Protein AF-A0A377BC29-F1 (afdb_monomer)

Mean predicted aligned error: 15.18 Å

Solvent-accessible surface area (backbone atoms only — not comparable to full-atom values): 6622 Å² total; per-residue (Å²): 130,84,76,77,78,52,72,67,56,55,51,49,53,50,54,53,48,53,54,48,53,53,52,53,51,50,52,51,52,52,51,52,51,52,51,50,52,49,52,52,51,53,52,49,52,54,48,51,51,52,51,52,53,51,50,52,50,52,54,50,53,53,52,51,51,53,49,53,51,52,50,50,52,48,52,50,51,54,48,50,51,51,50,51,52,52,49,53,56,50,50,53,53,50,50,51,52,51,53,53,51,51,53,53,51,51,53,53,51,50,52,53,51,53,52,52,52,57,62,72,77,104

Radius of gyration: 51.52 Å; Cα contacts (8 Å, |Δi|>4): 1; chains: 1; bounding box: 87×20×154 Å

Sequence (122 aa):
MDKQPDKLDVLMDWFLGDAKEILEAMKLMKAEQADMLQQLGELKSALELTADDSRAEIIGSLRDIQTAMKEENKARSDFLTRWQSLQHNNASTIVNRVVIMTAVCSIVGAAIGAALTLLILK

Structure (mmCIF, N/CA/C/O backbone):
data_AF-A0A377BC29-F1
#
_entry.id   AF-A0A377BC29-F1
#
loop_
_atom_site.group_PDB
_atom_site.id
_atom_site.type_symbol
_atom_site.label_atom_id
_atom_site.label_alt_id
_atom_site.label_comp_id
_atom_site.label_asym_id
_atom_site.label_entity_id
_atom_site.label_seq_id
_atom_site.pdbx_PDB_ins_code
_atom_site.Cartn_x
_atom_site.Cartn_y
_atom_site.Cartn_z
_atom_site.occupancy
_atom_site.B_iso_or_equiv
_atom_site.auth_seq_id
_atom_site.auth_comp_id
_atom_site.auth_asym_id
_atom_site.auth_atom_id
_atom_site.pdbx_PDB_model_num
ATOM 1 N N . MET A 1 1 ? 50.544 -2.203 -65.434 1.00 39.72 1 MET A N 1
ATOM 2 C CA . MET A 1 1 ? 50.991 -2.328 -64.035 1.00 39.72 1 MET A CA 1
ATOM 3 C C . MET A 1 1 ? 50.113 -1.403 -63.234 1.00 39.72 1 MET A C 1
ATOM 5 O O . MET A 1 1 ? 50.234 -0.196 -63.414 1.00 39.72 1 MET A O 1
ATOM 9 N N . ASP A 1 2 ? 49.170 -1.957 -62.476 1.00 54.47 2 ASP A N 1
ATOM 10 C CA . ASP A 1 2 ? 48.324 -1.152 -61.601 1.00 54.47 2 ASP A CA 1
ATOM 11 C C . ASP A 1 2 ? 49.208 -0.420 -60.597 1.00 54.47 2 ASP A C 1
ATOM 13 O O . ASP A 1 2 ? 50.110 -0.998 -59.984 1.00 54.47 2 ASP A O 1
ATOM 17 N N . LYS A 1 3 ? 49.020 0.895 -60.537 1.00 65.06 3 LYS A N 1
ATOM 18 C CA . LYS A 1 3 ? 49.807 1.797 -59.707 1.00 65.06 3 LYS A CA 1
ATOM 19 C C . LYS A 1 3 ? 49.523 1.415 -58.256 1.00 65.06 3 LYS A C 1
ATOM 21 O O . LYS A 1 3 ? 48.374 1.468 -57.829 1.00 65.06 3 LYS A O 1
ATOM 26 N N . GLN A 1 4 ? 50.552 0.969 -57.539 1.00 65.31 4 GLN A N 1
ATOM 27 C CA . GLN A 1 4 ? 50.429 0.581 -56.136 1.00 65.31 4 GLN A CA 1
ATOM 28 C C . GLN A 1 4 ? 49.809 1.757 -55.358 1.00 65.31 4 GLN A C 1
ATOM 30 O O . GLN A 1 4 ? 50.283 2.884 -55.540 1.00 65.31 4 GLN 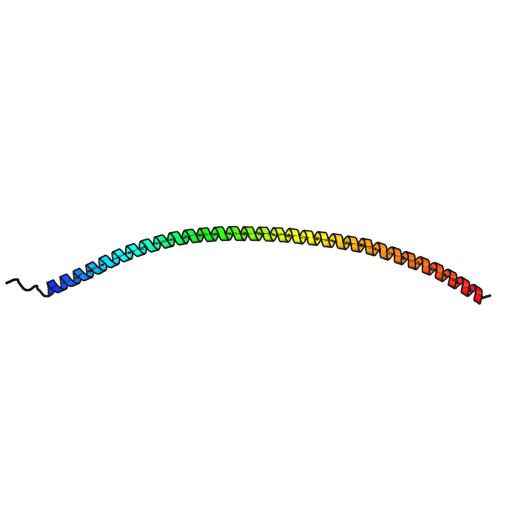A O 1
ATOM 35 N N . PRO A 1 5 ? 48.733 1.531 -54.581 1.00 70.81 5 PRO A N 1
ATOM 36 C CA . PRO A 1 5 ? 48.005 2.615 -53.934 1.00 70.81 5 PRO A CA 1
ATOM 37 C C . PRO A 1 5 ? 48.931 3.372 -52.981 1.00 70.81 5 PRO A C 1
ATOM 39 O O . PRO A 1 5 ? 49.770 2.766 -52.305 1.00 70.81 5 PRO A O 1
ATOM 42 N N . ASP A 1 6 ? 48.808 4.701 -52.971 1.00 83.69 6 ASP A N 1
ATOM 43 C CA . ASP A 1 6 ? 49.627 5.544 -52.111 1.00 83.69 6 ASP A CA 1
ATOM 44 C C . ASP A 1 6 ? 49.298 5.254 -50.639 1.00 83.69 6 ASP A C 1
ATOM 46 O O . ASP A 1 6 ? 48.157 4.959 -50.277 1.00 83.69 6 ASP A O 1
ATOM 50 N N . LYS A 1 7 ? 50.300 5.324 -49.759 1.00 81.00 7 LYS A N 1
ATOM 51 C CA . LYS A 1 7 ? 50.121 5.006 -48.330 1.00 81.00 7 LYS A CA 1
ATOM 52 C C . LYS A 1 7 ? 49.087 5.916 -47.669 1.00 81.00 7 LYS A C 1
ATOM 54 O O . LYS A 1 7 ? 48.414 5.491 -46.733 1.00 81.00 7 LYS A O 1
ATOM 59 N N . LEU A 1 8 ? 48.976 7.154 -48.151 1.00 83.00 8 LEU A N 1
ATOM 60 C CA . LEU A 1 8 ? 47.989 8.113 -47.674 1.00 83.00 8 LEU A CA 1
ATOM 61 C C . LEU A 1 8 ? 46.560 7.698 -48.054 1.00 83.00 8 LEU A C 1
ATOM 63 O O . LEU A 1 8 ? 45.670 7.812 -47.217 1.00 83.00 8 LEU A O 1
ATOM 67 N N . ASP A 1 9 ? 46.359 7.151 -49.257 1.00 83.44 9 ASP A N 1
ATOM 68 C CA . ASP A 1 9 ? 45.048 6.681 -49.720 1.00 83.44 9 ASP A CA 1
ATOM 69 C C . ASP A 1 9 ? 44.564 5.482 -48.895 1.00 83.44 9 ASP A C 1
ATOM 71 O O . ASP A 1 9 ? 43.410 5.445 -48.478 1.00 83.44 9 ASP A O 1
ATOM 75 N N . VAL A 1 10 ? 45.460 4.539 -48.580 1.00 86.50 10 VAL A N 1
ATOM 76 C CA . VAL A 1 10 ? 45.136 3.367 -47.743 1.00 86.50 10 VAL A CA 1
ATOM 77 C C . VAL A 1 10 ? 44.773 3.776 -46.312 1.00 86.50 10 VAL A C 1
ATOM 79 O O . VAL A 1 10 ? 43.826 3.245 -45.737 1.00 86.50 10 VAL A O 1
ATOM 82 N N . LEU A 1 11 ? 45.506 4.729 -45.727 1.00 86.62 11 LEU A N 1
ATOM 83 C CA . LEU A 1 11 ? 45.188 5.246 -44.394 1.00 86.62 11 LEU A CA 1
ATOM 84 C C . LEU A 1 11 ? 43.853 5.993 -44.393 1.00 86.62 11 LEU A C 1
ATOM 86 O O . LEU A 1 11 ? 43.058 5.811 -43.478 1.00 86.62 11 LEU A O 1
ATOM 90 N N . MET A 1 12 ? 43.600 6.813 -45.413 1.00 88.69 12 MET A N 1
ATOM 91 C CA . MET A 1 12 ? 42.357 7.569 -45.536 1.00 88.69 12 MET A CA 1
ATOM 92 C C . MET A 1 12 ? 41.141 6.647 -45.680 1.00 88.69 12 MET A C 1
ATOM 94 O O . MET A 1 12 ? 40.129 6.892 -45.029 1.00 88.69 12 MET A O 1
ATOM 98 N N . ASP A 1 13 ? 41.249 5.570 -46.460 1.00 89.50 13 ASP A N 1
ATOM 99 C CA . ASP A 1 13 ? 40.178 4.579 -46.607 1.00 89.50 13 ASP A CA 1
ATOM 100 C C . ASP A 1 13 ? 39.889 3.850 -45.284 1.00 89.50 13 ASP A C 1
ATOM 102 O O . ASP A 1 13 ? 38.733 3.708 -44.887 1.00 89.50 13 ASP A O 1
ATOM 106 N N . TRP A 1 14 ? 40.936 3.494 -44.528 1.00 91.12 14 TRP A N 1
ATOM 107 C CA . TRP A 1 14 ? 40.783 2.892 -43.200 1.00 91.12 14 TRP A CA 1
ATOM 108 C C . TRP A 1 14 ? 40.125 3.848 -42.191 1.00 91.12 14 TRP A C 1
ATOM 110 O O . TRP A 1 14 ? 39.156 3.477 -41.532 1.00 91.12 14 TRP A O 1
ATOM 120 N N . PHE A 1 15 ? 40.569 5.109 -42.130 1.00 91.81 15 PHE A N 1
ATOM 121 C CA . PHE A 1 15 ? 39.959 6.128 -41.265 1.00 91.81 15 PHE A CA 1
ATOM 122 C C . PHE A 1 15 ? 38.489 6.392 -41.606 1.00 91.81 15 PHE A C 1
ATOM 124 O O . PHE A 1 15 ? 37.672 6.593 -40.706 1.00 91.81 15 PHE A O 1
ATOM 131 N N . LEU A 1 16 ? 38.139 6.425 -42.894 1.00 92.50 16 LEU A N 1
ATOM 132 C CA . LEU A 1 16 ? 36.758 6.619 -43.334 1.00 92.50 16 LEU A CA 1
ATOM 133 C C . LEU A 1 16 ? 35.892 5.386 -43.048 1.00 92.50 16 LEU A C 1
ATOM 135 O O . LEU A 1 16 ? 34.720 5.549 -42.700 1.00 92.50 16 LEU A O 1
ATOM 139 N N . GLY A 1 17 ? 36.467 4.185 -43.148 1.00 93.44 17 GLY A N 1
ATOM 140 C CA . GLY A 1 17 ? 35.849 2.934 -42.713 1.00 93.44 17 GLY A CA 1
ATOM 141 C C . GLY A 1 17 ? 35.477 2.977 -41.232 1.00 93.44 17 GLY A C 1
ATOM 142 O O . GLY A 1 17 ? 34.294 2.903 -40.901 1.00 93.44 17 GLY A O 1
ATOM 143 N N . ASP A 1 18 ? 36.456 3.229 -40.362 1.00 93.25 18 ASP A N 1
ATOM 144 C CA . ASP A 1 18 ? 36.249 3.339 -38.913 1.00 93.25 18 ASP A CA 1
ATOM 145 C C . ASP A 1 18 ? 35.241 4.448 -38.566 1.00 93.25 18 ASP A C 1
ATOM 147 O O . ASP A 1 18 ? 34.327 4.255 -37.762 1.00 93.25 18 ASP A O 1
ATOM 151 N N . ALA A 1 19 ? 35.345 5.618 -39.208 1.00 91.88 19 ALA A N 1
ATOM 152 C CA . ALA A 1 19 ? 34.406 6.716 -38.990 1.00 91.88 19 ALA A CA 1
ATOM 153 C C . ALA A 1 19 ? 32.964 6.331 -39.359 1.00 91.88 19 ALA A C 1
ATOM 155 O O . ALA A 1 19 ? 32.017 6.753 -38.688 1.00 91.88 19 ALA A O 1
ATOM 156 N N . LYS A 1 20 ? 32.784 5.522 -40.408 1.00 93.19 20 LYS A N 1
ATOM 157 C CA . LYS A 1 20 ? 31.473 5.030 -40.827 1.00 93.19 20 LYS A CA 1
ATOM 158 C C . LYS A 1 20 ? 30.921 3.994 -39.848 1.00 93.19 20 LYS A C 1
ATOM 160 O O . LYS A 1 20 ? 29.754 4.103 -39.478 1.00 93.19 20 LYS A O 1
ATOM 165 N N . GLU A 1 21 ? 31.743 3.057 -39.385 1.00 94.06 21 GLU A N 1
ATOM 166 C CA . GLU A 1 21 ? 31.339 2.062 -38.383 1.00 94.06 21 GLU A CA 1
ATOM 167 C C . GLU A 1 21 ? 30.921 2.725 -37.065 1.00 94.06 21 GLU A C 1
ATOM 169 O O . GLU A 1 21 ? 29.858 2.426 -36.518 1.00 94.06 21 GLU A O 1
ATOM 174 N N . ILE A 1 22 ? 31.694 3.709 -36.594 1.00 93.25 22 ILE A N 1
ATOM 175 C CA . ILE A 1 22 ? 31.364 4.486 -35.393 1.00 93.25 22 ILE A CA 1
ATOM 176 C C . ILE A 1 22 ? 30.053 5.263 -35.596 1.00 93.25 22 ILE A C 1
ATOM 178 O O . ILE A 1 22 ? 29.214 5.314 -34.693 1.00 93.25 22 ILE A O 1
ATOM 182 N N . LEU A 1 23 ? 29.827 5.843 -36.779 1.00 93.88 23 LEU A N 1
ATOM 183 C CA . LEU A 1 23 ? 28.578 6.545 -37.085 1.00 93.88 23 LEU A CA 1
ATOM 184 C C . LEU A 1 23 ? 27.368 5.598 -37.064 1.00 93.88 23 LEU A C 1
ATOM 186 O O . LEU A 1 23 ? 26.307 5.964 -36.554 1.00 93.88 23 LEU A O 1
ATOM 190 N N . GLU A 1 24 ? 27.503 4.400 -37.630 1.00 95.12 24 GLU A N 1
ATOM 191 C CA . GLU A 1 24 ? 26.451 3.382 -37.622 1.00 95.12 24 GLU A CA 1
ATOM 192 C C . GLU A 1 24 ? 26.162 2.898 -36.195 1.00 95.12 24 GLU A C 1
ATOM 194 O O . GLU A 1 24 ? 24.997 2.881 -35.787 1.00 95.12 24 GLU A O 1
ATOM 199 N N . ALA A 1 25 ? 27.201 2.650 -35.392 1.00 94.12 25 ALA A N 1
ATOM 200 C CA . ALA A 1 25 ? 27.066 2.301 -33.980 1.00 94.12 25 ALA A CA 1
ATOM 201 C C . ALA A 1 25 ? 26.378 3.410 -33.164 1.00 94.12 25 ALA A C 1
ATOM 203 O O . ALA A 1 25 ? 25.470 3.132 -32.382 1.00 94.12 25 ALA A O 1
ATOM 204 N N . MET A 1 26 ? 26.738 4.682 -33.378 1.00 91.94 26 MET A N 1
ATOM 205 C CA . MET A 1 26 ? 26.082 5.813 -32.708 1.00 91.94 26 MET A CA 1
ATOM 206 C C . MET A 1 26 ? 24.606 5.948 -33.092 1.00 91.94 26 MET A C 1
ATOM 208 O O . MET A 1 26 ? 23.779 6.292 -32.248 1.00 91.94 26 MET A O 1
ATOM 212 N N . LYS A 1 27 ? 24.248 5.692 -34.357 1.00 94.56 27 LYS A N 1
ATOM 213 C CA . LYS A 1 27 ? 22.844 5.718 -34.797 1.00 94.56 27 LYS A CA 1
ATOM 214 C C . LYS A 1 27 ? 22.031 4.618 -34.127 1.00 94.56 27 LYS A C 1
ATOM 216 O O . LYS A 1 27 ? 20.914 4.888 -33.690 1.00 94.56 27 LYS A O 1
ATOM 221 N N . LEU A 1 28 ? 22.596 3.417 -34.033 1.00 94.62 28 LEU A N 1
ATOM 222 C CA . LEU A 1 28 ? 21.955 2.274 -33.393 1.00 94.62 28 LEU A CA 1
ATOM 223 C C . LEU A 1 28 ? 21.769 2.537 -31.893 1.00 94.62 28 LEU A C 1
ATOM 225 O O . LEU A 1 28 ? 20.651 2.463 -31.394 1.00 94.62 28 LEU A O 1
ATOM 229 N N . MET A 1 29 ? 22.817 3.008 -31.216 1.00 94.12 29 MET A N 1
ATOM 230 C CA . MET A 1 29 ? 22.759 3.398 -29.805 1.00 94.12 29 MET A CA 1
ATOM 231 C C . MET A 1 29 ? 21.726 4.502 -29.546 1.00 94.12 29 MET A C 1
ATOM 233 O O . MET A 1 29 ? 21.000 4.456 -28.557 1.00 94.12 29 MET A O 1
ATOM 237 N N . LYS A 1 30 ? 21.610 5.492 -30.439 1.00 93.50 30 LYS A N 1
ATOM 238 C CA . LYS A 1 30 ? 20.592 6.544 -30.322 1.00 93.50 30 LYS A CA 1
ATOM 239 C C . LYS A 1 30 ? 19.173 5.986 -30.458 1.00 93.50 30 LYS A C 1
ATOM 241 O O . LYS A 1 30 ? 18.272 6.465 -29.772 1.00 93.50 30 LYS A O 1
ATOM 246 N N . ALA A 1 31 ? 18.968 5.011 -31.343 1.00 93.81 31 ALA A N 1
ATOM 247 C CA . ALA A 1 31 ? 17.678 4.348 -31.501 1.00 93.81 31 ALA A CA 1
ATOM 248 C C . ALA A 1 31 ? 17.318 3.528 -30.251 1.00 93.81 31 ALA A C 1
ATOM 250 O O . ALA A 1 31 ? 16.221 3.689 -29.725 1.00 93.81 31 ALA A O 1
ATOM 251 N N . GLU A 1 32 ? 18.258 2.743 -29.720 1.00 94.44 32 GLU A N 1
ATOM 252 C CA . GLU A 1 32 ? 18.074 1.993 -28.468 1.00 94.44 32 GLU A CA 1
ATOM 253 C C . GLU A 1 32 ? 17.822 2.917 -27.272 1.00 94.44 32 GLU A C 1
ATOM 255 O O . GLU A 1 32 ? 16.958 2.648 -26.442 1.00 94.44 32 GLU A O 1
ATOM 260 N N . GLN A 1 33 ? 18.526 4.049 -27.192 1.00 92.75 33 GLN A N 1
ATOM 261 C CA . GLN A 1 33 ? 18.306 5.037 -26.139 1.00 92.75 33 GLN A CA 1
ATOM 262 C C . GLN A 1 33 ? 16.906 5.663 -26.227 1.00 92.75 33 GLN A C 1
ATOM 264 O O . GLN A 1 33 ? 16.282 5.913 -25.196 1.00 92.75 33 GLN A O 1
ATOM 269 N N . ALA A 1 34 ? 16.410 5.927 -27.440 1.00 93.56 34 ALA A N 1
ATOM 270 C CA . ALA A 1 34 ? 15.062 6.448 -27.642 1.00 93.56 34 ALA A CA 1
ATOM 271 C C . ALA A 1 34 ? 13.992 5.424 -27.229 1.00 93.56 34 ALA A C 1
ATOM 273 O O . ALA A 1 34 ? 13.049 5.792 -26.531 1.00 93.56 34 ALA A O 1
ATOM 274 N N . ASP A 1 35 ? 14.176 4.153 -27.593 1.00 95.62 35 ASP A N 1
ATOM 275 C CA . ASP A 1 35 ? 13.289 3.055 -27.196 1.00 95.62 35 ASP A CA 1
ATOM 276 C C . ASP A 1 35 ? 13.278 2.861 -25.670 1.00 95.62 35 ASP A C 1
ATOM 278 O O . ASP A 1 35 ? 12.222 2.838 -25.040 1.00 95.62 35 ASP A O 1
ATOM 282 N N . MET A 1 36 ? 14.454 2.858 -25.037 1.00 94.00 36 MET A N 1
ATOM 283 C CA . MET A 1 36 ? 14.580 2.749 -23.582 1.00 94.00 36 MET A CA 1
ATOM 284 C C . MET A 1 36 ? 13.917 3.923 -22.847 1.00 94.00 36 MET A C 1
ATOM 286 O O . MET A 1 36 ? 13.274 3.726 -21.816 1.00 94.00 36 MET A O 1
ATOM 290 N N . LEU A 1 37 ? 14.040 5.149 -23.366 1.00 95.12 37 LEU A N 1
ATOM 291 C CA . LEU A 1 37 ? 13.357 6.317 -22.801 1.00 95.12 37 LEU A CA 1
ATOM 292 C C . LEU A 1 37 ? 11.836 6.206 -22.920 1.00 95.12 37 LEU A C 1
ATOM 294 O O . LEU A 1 37 ? 11.130 6.593 -21.987 1.00 95.12 37 LEU A O 1
ATOM 298 N N . GLN A 1 38 ? 11.334 5.669 -24.033 1.00 95.31 38 GLN A N 1
ATOM 299 C CA . GLN A 1 38 ? 9.908 5.419 -24.202 1.00 95.31 38 GLN A CA 1
ATOM 300 C C . GLN A 1 38 ? 9.412 4.378 -23.191 1.00 95.31 38 GLN A C 1
ATOM 302 O O . GLN A 1 38 ? 8.460 4.652 -22.459 1.00 95.31 38 GLN A O 1
ATOM 307 N N . GLN A 1 39 ? 10.106 3.243 -23.069 1.00 96.12 39 GLN A N 1
ATOM 308 C CA . GLN A 1 39 ? 9.771 2.199 -22.097 1.00 96.12 39 GLN A CA 1
ATOM 309 C C . GLN A 1 39 ? 9.801 2.725 -20.655 1.00 96.12 39 GLN A C 1
ATOM 311 O O . GLN A 1 39 ? 8.905 2.428 -19.867 1.00 96.12 39 GLN A O 1
ATOM 316 N N . LEU A 1 40 ? 10.784 3.559 -20.297 1.00 95.75 40 LEU A N 1
ATOM 317 C CA . LEU A 1 40 ? 10.833 4.202 -18.979 1.00 95.75 40 LEU A CA 1
ATOM 318 C C . LEU A 1 40 ? 9.650 5.146 -18.740 1.00 95.75 40 LEU A C 1
ATOM 320 O O . LEU A 1 40 ? 9.152 5.220 -17.617 1.00 95.75 40 LEU A O 1
ATOM 324 N N . GLY A 1 41 ? 9.191 5.857 -19.771 1.00 95.56 41 GLY A N 1
ATOM 325 C CA . GLY A 1 41 ? 7.991 6.689 -19.696 1.00 95.56 41 GLY A CA 1
ATOM 326 C C . GLY A 1 41 ? 6.731 5.864 -19.427 1.00 95.56 41 GLY A C 1
ATOM 327 O O . GLY A 1 41 ? 5.950 6.204 -18.537 1.00 95.56 41 GLY A O 1
ATOM 328 N N . GLU A 1 42 ? 6.570 4.751 -20.142 1.00 95.88 42 GLU A N 1
ATOM 329 C CA . GLU A 1 42 ? 5.450 3.820 -19.970 1.00 95.88 42 GLU A CA 1
ATOM 330 C C . GLU A 1 42 ? 5.469 3.164 -18.580 1.00 95.88 42 GLU A C 1
ATOM 332 O O . GLU A 1 42 ? 4.460 3.195 -17.871 1.00 95.88 42 GLU A O 1
ATOM 337 N N . LEU A 1 43 ? 6.628 2.662 -18.131 1.00 95.81 43 LEU A N 1
ATOM 338 C CA . LEU A 1 43 ? 6.786 2.106 -16.783 1.00 95.81 43 LEU A CA 1
ATOM 339 C C . LEU A 1 43 ? 6.501 3.143 -15.698 1.00 95.81 43 LEU A C 1
ATOM 341 O O . LEU A 1 43 ? 5.849 2.824 -14.706 1.00 95.81 43 LEU A O 1
ATOM 345 N N . LYS A 1 44 ? 6.982 4.379 -15.867 1.00 95.75 44 LYS A N 1
ATOM 346 C CA . LYS A 1 44 ? 6.719 5.457 -14.913 1.00 95.75 44 LYS A CA 1
ATOM 347 C C . LYS A 1 44 ? 5.220 5.731 -14.804 1.00 95.75 44 LYS A C 1
ATOM 349 O O . LYS A 1 44 ? 4.718 5.828 -13.690 1.00 95.75 44 LYS A O 1
ATOM 354 N N . SER A 1 45 ? 4.510 5.811 -15.928 1.00 95.94 45 SER A N 1
ATOM 355 C CA . SER A 1 45 ? 3.061 6.033 -15.925 1.00 95.94 45 SER A CA 1
ATOM 356 C C . SER A 1 45 ? 2.303 4.878 -15.259 1.00 95.94 45 SER A C 1
ATOM 358 O O . SER A 1 45 ? 1.428 5.121 -14.430 1.00 95.94 45 SER A O 1
ATOM 360 N N . ALA A 1 46 ? 2.675 3.627 -15.545 1.00 95.56 46 ALA A N 1
ATOM 361 C CA . ALA A 1 46 ? 2.086 2.455 -14.897 1.00 95.56 46 ALA A CA 1
ATOM 362 C C . ALA A 1 46 ? 2.362 2.420 -13.383 1.00 95.56 46 ALA A C 1
ATOM 364 O O . ALA A 1 46 ? 1.492 2.047 -12.593 1.00 95.56 46 ALA A O 1
ATOM 365 N N . LEU A 1 47 ? 3.560 2.840 -12.967 1.00 95.56 47 LEU A N 1
ATOM 366 C CA . LEU A 1 47 ? 3.931 2.936 -11.560 1.00 95.56 47 LEU A CA 1
ATOM 367 C C . LEU A 1 47 ? 3.159 4.048 -10.841 1.00 95.56 47 LEU A C 1
ATOM 369 O O . LEU A 1 47 ? 2.718 3.831 -9.717 1.00 95.56 47 LEU A O 1
ATOM 373 N N . GLU A 1 48 ? 2.972 5.208 -11.473 1.00 95.62 48 GLU A N 1
ATOM 374 C CA . GLU A 1 48 ? 2.157 6.302 -10.927 1.00 95.62 48 GLU A CA 1
ATOM 375 C C . GLU A 1 48 ? 0.700 5.857 -10.727 1.00 95.62 48 GLU A C 1
ATOM 377 O O . GLU A 1 48 ? 0.165 6.030 -9.635 1.00 95.62 48 GLU A O 1
ATOM 382 N N . LEU A 1 49 ? 0.106 5.175 -11.713 1.00 95.56 49 LEU A N 1
ATOM 383 C CA . LEU A 1 49 ? -1.239 4.596 -11.591 1.00 95.56 49 LEU A CA 1
ATOM 384 C C . LEU A 1 49 ? -1.325 3.573 -10.452 1.00 95.56 49 LEU A C 1
ATOM 386 O O . LEU A 1 49 ? -2.208 3.658 -9.605 1.00 95.56 49 LEU A O 1
ATOM 390 N N . THR A 1 50 ? -0.366 2.646 -10.380 1.00 95.19 50 THR A N 1
ATOM 391 C CA . THR A 1 50 ? -0.325 1.632 -9.313 1.00 95.19 50 THR A CA 1
ATOM 392 C C . THR A 1 50 ? -0.164 2.275 -7.932 1.00 95.19 50 THR A C 1
ATOM 394 O O . THR A 1 50 ? -0.750 1.815 -6.949 1.00 95.19 50 THR A O 1
ATOM 397 N N . ALA A 1 51 ? 0.634 3.341 -7.834 1.00 94.62 51 ALA A N 1
ATOM 398 C CA . ALA A 1 51 ? 0.837 4.074 -6.593 1.00 94.62 51 ALA A CA 1
ATOM 399 C C . ALA A 1 51 ? -0.430 4.824 -6.156 1.00 94.62 51 ALA A C 1
ATOM 401 O O . ALA A 1 51 ? -0.738 4.833 -4.962 1.00 94.62 51 ALA A O 1
ATOM 402 N N . ASP A 1 52 ? -1.164 5.422 -7.092 1.00 95.00 52 ASP A N 1
ATOM 403 C CA . ASP A 1 52 ? -2.432 6.098 -6.814 1.00 95.00 52 ASP A CA 1
ATOM 404 C C . ASP A 1 52 ? -3.528 5.107 -6.401 1.00 95.00 52 ASP A C 1
ATOM 406 O O . ASP A 1 52 ? -4.200 5.337 -5.391 1.00 95.00 52 ASP A O 1
ATOM 410 N N . ASP A 1 53 ? -3.638 3.965 -7.084 1.00 95.69 53 ASP A N 1
ATOM 411 C CA . ASP A 1 53 ? -4.559 2.883 -6.710 1.00 95.69 53 ASP A CA 1
ATOM 412 C C . ASP A 1 53 ? -4.248 2.353 -5.303 1.00 95.69 53 ASP A C 1
ATOM 414 O O . ASP A 1 53 ? -5.130 2.277 -4.443 1.00 95.69 53 ASP A O 1
ATOM 418 N N . SER A 1 54 ? -2.969 2.092 -5.016 1.00 93.50 54 SER A N 1
ATOM 419 C CA . SER A 1 54 ? -2.526 1.642 -3.689 1.00 93.50 54 SER A CA 1
ATOM 420 C C . SER A 1 54 ? -2.840 2.679 -2.604 1.00 93.50 54 SER A C 1
ATOM 422 O O . SER A 1 54 ? -3.257 2.336 -1.496 1.00 93.50 54 SER A O 1
ATOM 424 N N . ARG A 1 55 ? -2.665 3.977 -2.894 1.00 95.06 55 ARG A N 1
ATOM 425 C CA . ARG A 1 55 ? -3.029 5.061 -1.965 1.00 95.06 55 ARG A CA 1
ATOM 426 C C . ARG A 1 55 ? -4.530 5.081 -1.698 1.00 95.06 55 ARG A C 1
ATOM 428 O O . ARG A 1 55 ? -4.926 5.242 -0.542 1.00 95.06 55 ARG A O 1
ATOM 435 N N . ALA A 1 56 ? -5.354 4.926 -2.731 1.00 94.62 56 ALA A N 1
ATOM 436 C CA . ALA A 1 56 ? -6.804 4.883 -2.589 1.00 94.62 56 ALA A CA 1
ATOM 437 C C . ALA A 1 56 ? -7.250 3.692 -1.723 1.00 94.62 56 ALA A C 1
ATOM 439 O O . ALA A 1 56 ? -8.060 3.875 -0.810 1.00 94.62 56 ALA A O 1
ATOM 440 N N . GLU A 1 57 ? -6.668 2.510 -1.939 1.00 95.62 57 GLU A N 1
ATOM 441 C CA . GLU A 1 57 ? -6.947 1.299 -1.159 1.00 95.62 57 GLU A CA 1
ATOM 442 C C . GLU A 1 57 ? -6.540 1.443 0.316 1.00 95.62 57 GLU A C 1
ATOM 444 O O . GLU A 1 57 ? -7.320 1.112 1.214 1.00 95.62 57 GLU A O 1
ATOM 449 N N . ILE A 1 58 ? -5.358 2.009 0.593 1.00 96.31 58 ILE A N 1
ATOM 450 C CA . ILE A 1 58 ? -4.895 2.270 1.966 1.00 96.31 58 ILE A CA 1
ATOM 451 C C . ILE A 1 58 ? -5.835 3.247 2.676 1.00 96.31 58 ILE A C 1
ATOM 453 O O . ILE A 1 58 ? -6.203 3.028 3.831 1.00 96.31 58 ILE A O 1
ATOM 457 N N . ILE A 1 59 ? -6.250 4.323 2.001 1.00 96.50 59 ILE A N 1
ATOM 458 C CA . ILE A 1 59 ? -7.190 5.295 2.570 1.00 96.50 59 ILE A CA 1
ATOM 459 C C . ILE A 1 59 ? -8.549 4.637 2.846 1.00 96.50 59 ILE A C 1
ATOM 461 O O . ILE A 1 59 ? -9.148 4.911 3.888 1.00 96.50 59 ILE A O 1
ATOM 465 N N . GLY A 1 60 ? -9.032 3.774 1.946 1.00 96.19 60 GLY A N 1
ATOM 466 C CA . GLY A 1 60 ? -10.247 2.981 2.154 1.00 96.19 60 GLY A CA 1
ATOM 467 C C . GLY A 1 60 ? -10.135 2.095 3.393 1.00 96.19 60 GLY A C 1
ATOM 468 O O . GLY A 1 60 ? -10.905 2.249 4.338 1.00 96.19 60 GLY A O 1
ATOM 469 N N . SER A 1 61 ? -9.084 1.280 3.450 1.00 95.69 61 SER A N 1
ATOM 470 C CA . SER A 1 61 ? -8.809 0.373 4.570 1.00 95.69 61 SER A CA 1
ATOM 471 C C . SER A 1 61 ? -8.696 1.109 5.910 1.00 95.69 61 SER A C 1
ATOM 473 O O . SER A 1 61 ? -9.230 0.661 6.924 1.00 95.69 61 SER A O 1
ATOM 475 N N . LEU A 1 62 ? -8.043 2.276 5.939 1.00 95.31 62 LEU A N 1
ATOM 476 C CA . LEU A 1 62 ? -7.944 3.102 7.147 1.00 95.31 62 LEU A CA 1
ATOM 477 C C . LEU A 1 62 ? -9.309 3.619 7.616 1.00 95.31 62 LEU A C 1
ATOM 479 O O . LEU A 1 62 ? -9.564 3.657 8.822 1.00 95.31 62 LEU A O 1
ATOM 483 N N . ARG A 1 63 ? -10.195 4.010 6.690 1.00 96.06 63 ARG A N 1
ATOM 484 C CA . ARG A 1 63 ? -11.562 4.437 7.031 1.00 96.06 63 ARG A CA 1
ATOM 485 C C . ARG A 1 63 ? -12.385 3.285 7.593 1.00 96.06 63 ARG A C 1
ATOM 487 O O . ARG A 1 63 ? -13.113 3.493 8.568 1.00 96.06 63 ARG A O 1
ATOM 494 N N . ASP A 1 64 ? -12.235 2.091 7.036 1.00 96.50 64 ASP A N 1
ATOM 495 C CA . ASP A 1 64 ? -12.935 0.897 7.509 1.00 96.50 64 ASP A CA 1
ATOM 496 C C . ASP A 1 64 ? -12.477 0.519 8.921 1.00 96.50 64 ASP A C 1
ATOM 498 O O . ASP A 1 64 ? -13.306 0.355 9.818 1.00 96.50 64 ASP A O 1
ATOM 502 N N . ILE A 1 65 ? -11.162 0.515 9.172 1.00 95.50 65 ILE A N 1
ATOM 503 C CA . ILE A 1 65 ? -10.592 0.291 10.512 1.00 95.50 65 ILE A CA 1
ATOM 504 C C . ILE A 1 65 ? -11.100 1.340 11.505 1.00 95.50 65 ILE A C 1
ATOM 506 O O . ILE A 1 65 ? -11.494 1.003 12.622 1.00 95.50 65 ILE A O 1
ATOM 510 N N . GLN A 1 66 ? -11.116 2.619 11.121 1.00 96.19 66 GLN A N 1
ATOM 511 C CA . GLN A 1 66 ? -11.600 3.682 12.002 1.00 96.19 66 GLN A CA 1
ATOM 512 C C . GLN A 1 66 ? -13.088 3.509 12.338 1.00 96.19 66 GLN A C 1
ATOM 514 O O . GLN A 1 66 ? -13.510 3.814 13.456 1.00 96.19 66 GLN A O 1
ATOM 519 N N . THR A 1 67 ? -13.884 3.034 11.382 1.00 96.00 67 THR A N 1
ATOM 520 C CA . THR A 1 67 ? -15.313 2.771 11.576 1.00 96.00 67 THR A CA 1
ATOM 521 C C . THR A 1 67 ? -15.516 1.584 12.512 1.00 96.00 67 THR A C 1
ATOM 523 O O . THR A 1 67 ? -16.195 1.736 13.528 1.00 96.00 67 THR A O 1
ATOM 526 N N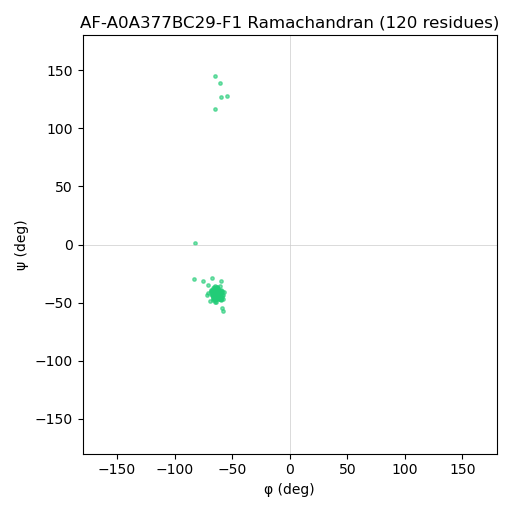 . ALA A 1 68 ? -14.826 0.468 12.267 1.00 96.06 68 ALA A N 1
ATOM 527 C CA . ALA A 1 68 ? -14.851 -0.709 13.134 1.00 96.06 68 ALA A CA 1
ATOM 528 C C . ALA A 1 68 ? -14.413 -0.378 14.574 1.00 96.06 68 ALA A C 1
ATOM 530 O O . ALA A 1 68 ? -15.078 -0.761 15.534 1.00 96.06 68 ALA A O 1
ATOM 531 N N . MET A 1 69 ? -13.351 0.418 14.744 1.00 94.69 69 MET A N 1
ATOM 532 C CA . MET A 1 69 ? -12.878 0.844 16.065 1.00 94.69 69 MET A CA 1
ATOM 533 C C . MET A 1 69 ? -13.914 1.709 16.799 1.00 94.69 69 MET A C 1
ATOM 535 O O . MET A 1 69 ? -14.097 1.573 18.009 1.00 94.69 69 MET A O 1
ATOM 539 N N . LYS A 1 70 ? -14.615 2.607 16.093 1.00 96.06 70 LYS A N 1
ATOM 540 C CA . LYS A 1 70 ? -15.692 3.414 16.692 1.00 96.06 70 LYS A CA 1
ATOM 541 C C . LYS A 1 70 ? -16.862 2.544 17.141 1.00 96.06 70 LYS A C 1
ATOM 543 O O . LYS A 1 70 ? -17.402 2.781 18.221 1.00 96.06 70 LYS A O 1
ATOM 548 N N . GLU A 1 71 ? -17.245 1.562 16.333 1.00 96.19 71 GLU A N 1
ATOM 549 C CA . GLU A 1 71 ? -18.310 0.615 16.667 1.00 96.19 71 GLU A CA 1
ATOM 550 C C . GLU A 1 71 ? -17.945 -0.241 17.879 1.00 96.19 71 GLU A C 1
ATOM 552 O O . GLU A 1 71 ? -18.741 -0.341 18.813 1.00 96.19 71 GLU A O 1
ATOM 557 N N . GLU A 1 72 ? -16.724 -0.778 17.923 1.00 93.56 72 GLU A N 1
ATOM 558 C CA . GLU A 1 72 ? -16.231 -1.546 19.067 1.00 93.56 72 GLU A CA 1
ATOM 559 C C . GLU A 1 72 ? -16.203 -0.688 20.337 1.00 93.56 72 GLU A C 1
ATOM 561 O O . GLU A 1 72 ? -16.688 -1.102 21.391 1.00 93.56 72 GLU A O 1
ATOM 566 N N . ASN A 1 73 ? -15.694 0.543 20.243 1.00 94.56 73 ASN A N 1
ATOM 567 C CA . ASN A 1 73 ? -15.617 1.435 21.392 1.00 94.56 73 ASN A CA 1
ATOM 568 C C . ASN A 1 73 ? -17.014 1.815 21.912 1.00 94.56 73 ASN A C 1
ATOM 570 O O . ASN A 1 73 ? -17.225 1.888 23.123 1.00 94.56 73 ASN A O 1
ATOM 574 N N . LYS A 1 74 ? -17.990 1.982 21.010 1.00 95.75 74 LYS A N 1
ATOM 575 C CA . LYS A 1 74 ? -19.398 2.185 21.370 1.00 95.75 74 LYS A CA 1
ATOM 576 C C . LYS A 1 74 ? -19.999 0.943 22.033 1.00 95.75 74 LYS A C 1
ATOM 578 O O . LYS A 1 74 ? -20.628 1.051 23.082 1.00 95.75 74 LYS A O 1
ATOM 583 N N . ALA A 1 75 ? -19.770 -0.246 21.479 1.00 94.12 75 ALA A N 1
ATOM 584 C CA . ALA A 1 75 ? -20.229 -1.494 22.085 1.00 94.12 75 ALA A CA 1
ATOM 585 C C . ALA A 1 75 ? -19.632 -1.687 23.490 1.00 94.12 75 ALA A C 1
ATOM 587 O O . ALA A 1 75 ? -20.330 -2.082 24.426 1.00 94.12 75 ALA A O 1
ATOM 588 N N . ARG A 1 76 ? -18.355 -1.332 23.666 1.00 91.81 76 ARG A N 1
ATOM 589 C CA . ARG A 1 76 ? -17.670 -1.354 24.959 1.00 91.81 76 ARG A CA 1
ATOM 590 C C . ARG A 1 76 ? -18.251 -0.335 25.938 1.00 91.81 76 ARG A C 1
ATOM 592 O O . ARG A 1 76 ? -18.456 -0.688 27.099 1.00 91.81 76 ARG A O 1
ATOM 599 N N . SER A 1 77 ? -18.549 0.894 25.510 1.00 93.12 77 SER A N 1
ATOM 600 C CA . SER A 1 77 ? -19.204 1.883 26.379 1.00 93.12 77 SER A CA 1
ATOM 601 C C . SER A 1 77 ? -20.611 1.445 26.783 1.00 93.12 77 SER A C 1
ATOM 603 O O . SER A 1 77 ? -20.986 1.562 27.951 1.00 93.12 77 SER A O 1
ATOM 605 N N . ASP A 1 78 ? -21.372 0.871 25.853 1.00 94.50 78 ASP A N 1
ATOM 606 C CA . ASP A 1 78 ? -22.719 0.358 26.109 1.00 94.50 78 ASP A CA 1
ATOM 607 C C . ASP A 1 78 ? -22.681 -0.833 27.078 1.00 94.50 78 ASP A C 1
ATOM 609 O O . ASP A 1 78 ? -23.519 -0.956 27.973 1.00 94.50 78 ASP A O 1
ATOM 613 N N . PHE A 1 79 ? -21.672 -1.698 26.959 1.00 93.81 79 PHE A N 1
ATOM 614 C CA . PHE A 1 79 ? -21.449 -2.782 27.909 1.00 93.81 79 PHE A CA 1
ATOM 615 C C . PHE A 1 79 ? -21.096 -2.260 29.307 1.00 93.81 79 PHE A C 1
ATOM 617 O O . PHE A 1 79 ? -21.709 -2.681 30.288 1.00 93.81 79 PHE A O 1
ATOM 624 N N . LEU A 1 80 ? -20.141 -1.330 29.415 1.00 93.69 80 LEU A N 1
ATOM 625 C CA . LEU A 1 80 ? -19.706 -0.781 30.704 1.00 93.69 80 LEU A CA 1
ATOM 626 C C . LEU A 1 80 ? -20.834 -0.036 31.424 1.00 93.69 80 LEU A C 1
ATOM 628 O O . LEU A 1 80 ? -21.008 -0.212 32.628 1.00 93.69 80 LEU A O 1
ATOM 632 N N . THR A 1 81 ? -21.637 0.742 30.697 1.00 92.44 81 THR A N 1
ATOM 633 C CA . THR A 1 81 ? -22.796 1.447 31.270 1.00 92.44 81 THR A CA 1
ATOM 634 C C . THR A 1 81 ? -23.862 0.473 31.768 1.00 92.44 81 THR A C 1
ATOM 636 O O . THR A 1 81 ? -24.343 0.611 32.896 1.00 92.44 81 THR A O 1
ATOM 639 N N . ARG A 1 82 ? -24.187 -0.571 30.990 1.00 92.69 82 ARG A N 1
ATOM 640 C CA . ARG A 1 82 ? -25.090 -1.646 31.435 1.00 92.69 82 ARG A CA 1
ATOM 641 C C . ARG A 1 82 ? -24.553 -2.353 32.673 1.00 92.69 82 ARG A C 1
ATOM 643 O O . ARG A 1 82 ? -25.296 -2.525 33.638 1.00 92.69 82 ARG A O 1
ATOM 650 N N . TRP A 1 83 ? -23.273 -2.712 32.680 1.00 89.06 83 TRP A N 1
ATOM 651 C CA . TRP A 1 83 ? -22.632 -3.362 33.820 1.00 89.06 83 TRP A CA 1
ATOM 652 C C . TRP A 1 83 ? -22.668 -2.487 35.079 1.00 89.06 83 TRP A C 1
ATOM 654 O O . TRP A 1 83 ? -23.050 -2.965 36.146 1.00 89.06 83 TRP A O 1
ATOM 664 N N . GLN A 1 84 ? -22.365 -1.193 34.955 1.00 89.25 84 GLN A N 1
ATOM 665 C CA . GLN A 1 84 ? -22.434 -0.245 36.066 1.00 89.25 84 GLN A CA 1
ATOM 666 C C . GLN A 1 84 ? -23.866 -0.098 36.603 1.00 89.25 84 GLN A C 1
ATOM 668 O O . GLN A 1 84 ? -24.063 -0.076 37.818 1.00 89.25 84 GLN A O 1
ATOM 673 N N . SER A 1 85 ? -24.872 -0.059 35.722 1.00 87.38 85 SER A N 1
ATOM 674 C CA . SER A 1 85 ? -26.284 -0.009 36.127 1.00 87.38 85 SER A CA 1
ATOM 675 C C . SER A 1 85 ? -26.715 -1.268 36.892 1.00 87.38 85 SER A C 1
ATOM 677 O O . SER A 1 85 ? -27.360 -1.171 37.935 1.00 87.38 85 SER A O 1
ATOM 679 N N . LEU A 1 86 ? -26.283 -2.451 36.439 1.00 84.50 86 LEU A N 1
ATOM 680 C CA . LEU A 1 86 ? -26.517 -3.731 37.112 1.00 84.50 86 LEU A CA 1
ATOM 681 C C . LEU A 1 86 ? -25.846 -3.772 38.486 1.00 84.50 86 LEU A C 1
ATOM 683 O O . LEU A 1 86 ? -26.470 -4.196 39.455 1.00 84.50 86 LEU A O 1
ATOM 687 N N . GLN A 1 87 ? -24.600 -3.302 38.587 1.00 79.25 87 GLN A N 1
ATOM 688 C CA . GLN A 1 87 ? -23.891 -3.194 39.862 1.00 79.25 87 GLN A CA 1
ATOM 689 C C . GLN A 1 87 ? -24.608 -2.254 40.828 1.00 79.25 87 GLN A C 1
ATOM 691 O O . GLN A 1 87 ? -24.830 -2.627 41.973 1.00 79.25 87 GLN A O 1
ATOM 696 N N . HIS A 1 88 ? -25.026 -1.069 40.380 1.00 77.19 88 HIS A N 1
ATOM 697 C CA . HIS A 1 88 ? -25.726 -0.111 41.235 1.00 77.19 88 HIS A CA 1
ATOM 698 C C . HIS A 1 88 ? -27.064 -0.669 41.750 1.00 77.19 88 HIS A C 1
ATOM 700 O O . HIS A 1 88 ? -27.360 -0.611 42.947 1.00 77.19 88 HIS A O 1
ATOM 706 N N . ASN A 1 89 ? -27.838 -1.303 40.867 1.00 78.56 89 ASN A N 1
ATOM 707 C CA . ASN A 1 89 ? -29.120 -1.910 41.222 1.00 78.56 89 ASN A CA 1
ATOM 708 C C . ASN A 1 89 ? -28.941 -3.102 42.176 1.00 78.56 89 ASN A C 1
ATOM 710 O O . ASN A 1 89 ? -29.636 -3.206 43.189 1.00 78.56 89 ASN A O 1
ATOM 714 N N . ASN A 1 90 ? -27.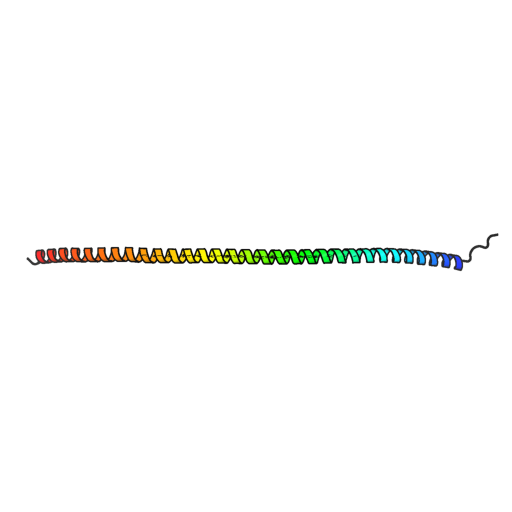969 -3.975 41.915 1.00 71.81 90 ASN A N 1
ATOM 715 C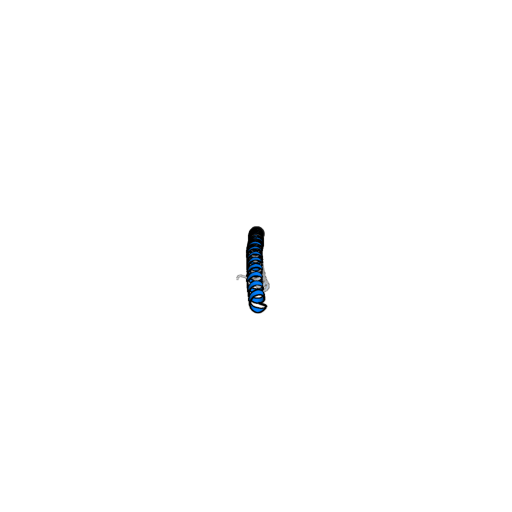 CA . ASN A 1 90 ? -27.719 -5.137 42.764 1.00 71.81 90 ASN A CA 1
ATOM 716 C C . ASN A 1 90 ? -27.111 -4.741 44.114 1.00 71.81 90 ASN A C 1
ATOM 718 O O . ASN A 1 90 ? -27.541 -5.255 45.145 1.00 71.81 90 ASN A O 1
ATOM 722 N N . ALA A 1 91 ? -26.166 -3.798 44.135 1.00 68.81 91 ALA A N 1
ATOM 723 C CA . ALA A 1 91 ? -25.567 -3.289 45.363 1.00 68.81 91 ALA A CA 1
ATOM 724 C C . ALA A 1 91 ? -26.619 -2.620 46.252 1.00 68.81 91 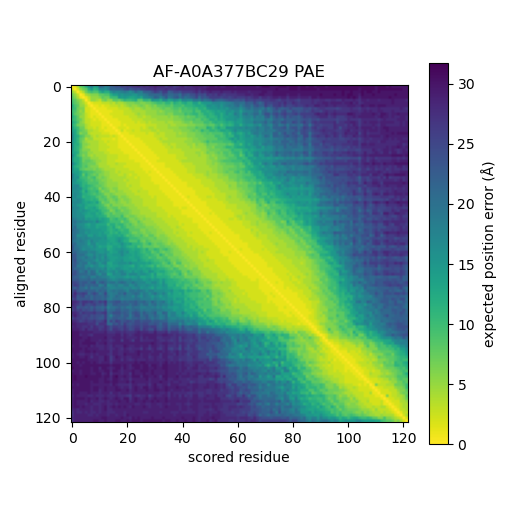ALA A C 1
ATOM 726 O O . ALA A 1 91 ? -26.695 -2.940 47.434 1.00 68.81 91 ALA A O 1
ATOM 727 N N . SER A 1 92 ? -27.492 -1.773 45.695 1.00 71.12 92 SER A N 1
ATOM 728 C CA . SER A 1 92 ? -28.587 -1.161 46.464 1.00 71.12 92 SER A CA 1
ATOM 729 C C . SER A 1 92 ? -29.548 -2.207 47.046 1.00 71.12 92 SER A C 1
ATOM 731 O O . SER A 1 92 ? -29.927 -2.120 48.214 1.00 71.12 92 SER A O 1
ATOM 733 N N . THR A 1 93 ? -29.872 -3.255 46.284 1.00 72.94 93 THR A N 1
ATOM 734 C CA . THR A 1 93 ? -30.752 -4.343 46.734 1.00 72.94 93 THR A CA 1
ATOM 735 C C . THR A 1 93 ? -30.119 -5.169 47.858 1.00 72.94 93 THR A C 1
ATOM 737 O O . THR A 1 93 ? -30.791 -5.500 48.837 1.00 72.94 93 THR A O 1
ATOM 740 N N . ILE A 1 94 ? -28.827 -5.492 47.745 1.00 72.06 94 ILE A N 1
ATOM 741 C CA . ILE A 1 94 ? -28.081 -6.234 48.769 1.00 72.06 94 ILE A CA 1
ATOM 742 C C . ILE A 1 94 ? -27.938 -5.389 50.035 1.00 72.06 94 ILE A C 1
ATOM 744 O O . ILE A 1 94 ? -28.250 -5.873 51.120 1.00 72.06 94 ILE A O 1
ATOM 748 N N . VAL A 1 95 ? -27.537 -4.121 49.903 1.00 74.12 95 VAL A N 1
ATOM 749 C CA . VAL A 1 95 ? -27.400 -3.193 51.033 1.00 74.12 95 VAL A CA 1
ATOM 750 C C . VAL A 1 95 ? -28.729 -3.049 51.767 1.00 74.12 95 VAL A C 1
ATOM 752 O O . VAL A 1 95 ? -28.764 -3.203 52.984 1.00 74.12 95 VAL A O 1
ATOM 755 N N . ASN A 1 96 ? -29.835 -2.845 51.049 1.00 76.50 96 ASN A N 1
ATOM 756 C CA . ASN A 1 96 ? -31.147 -2.702 51.673 1.00 76.50 96 ASN A CA 1
ATOM 757 C C . ASN A 1 96 ? -31.560 -3.976 52.438 1.00 76.50 96 ASN A C 1
ATOM 759 O O . ASN A 1 96 ? -32.022 -3.899 53.573 1.00 76.50 96 ASN A O 1
ATOM 763 N N . ARG A 1 97 ? -31.317 -5.168 51.872 1.00 75.81 97 ARG A N 1
ATOM 764 C CA . ARG A 1 97 ? -31.576 -6.444 52.567 1.00 75.81 97 ARG A CA 1
ATOM 765 C C . ARG A 1 97 ? -30.716 -6.625 53.816 1.00 75.81 97 ARG A C 1
ATOM 767 O O . ARG A 1 97 ? -31.233 -7.074 54.835 1.00 75.81 97 ARG A O 1
ATOM 774 N N . VAL A 1 98 ? -29.430 -6.282 53.748 1.00 75.44 98 VAL A N 1
ATOM 775 C CA . VAL A 1 98 ? -28.514 -6.379 54.895 1.00 75.44 98 VAL A CA 1
ATOM 776 C C . VAL A 1 98 ? -28.942 -5.420 56.002 1.00 75.44 98 VAL A C 1
ATOM 778 O O . VAL A 1 98 ? -29.051 -5.844 57.146 1.00 75.44 98 VAL A O 1
ATOM 781 N N . VAL A 1 99 ? -29.274 -4.170 55.669 1.00 77.44 99 VAL A N 1
ATO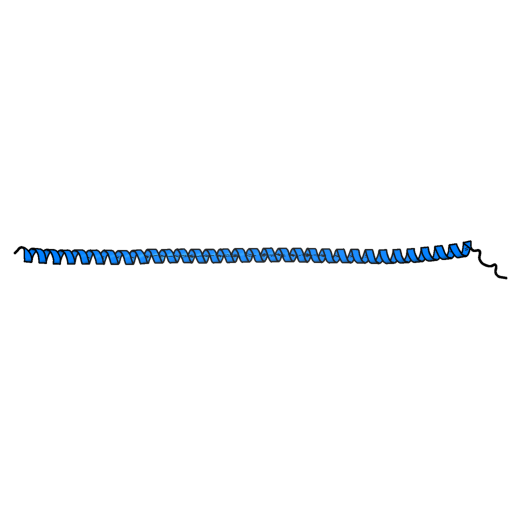M 782 C CA . VAL A 1 99 ? -29.748 -3.175 56.646 1.00 77.44 99 VAL A CA 1
ATOM 783 C C . VAL A 1 99 ? -31.035 -3.639 57.332 1.00 77.44 99 VAL A C 1
ATOM 785 O O . VAL A 1 99 ? -31.127 -3.569 58.557 1.00 77.44 99 VAL A O 1
ATOM 788 N N . ILE A 1 100 ? -32.001 -4.172 56.576 1.00 77.81 100 ILE A N 1
ATOM 789 C CA . ILE A 1 100 ? -33.240 -4.730 57.140 1.00 77.81 100 ILE A CA 1
ATOM 790 C C . ILE A 1 100 ? -32.927 -5.901 58.083 1.00 77.81 100 ILE A C 1
ATOM 792 O O . ILE A 1 100 ? -33.433 -5.937 59.203 1.00 77.81 100 ILE A O 1
ATOM 796 N N . MET A 1 101 ? -32.062 -6.832 57.671 1.00 77.19 101 MET A N 1
ATOM 797 C CA . MET A 1 101 ? -31.671 -7.982 58.493 1.00 77.19 101 MET A CA 1
ATOM 798 C C . MET A 1 101 ? -30.972 -7.550 59.790 1.00 77.19 101 MET A C 1
ATOM 800 O O . MET A 1 101 ? -31.298 -8.049 60.865 1.00 77.19 101 MET A O 1
ATOM 804 N N . THR A 1 102 ? -30.056 -6.581 59.719 1.00 77.94 102 THR A N 1
ATOM 805 C CA . THR A 1 102 ? -29.380 -6.027 60.898 1.00 77.94 102 THR A CA 1
ATOM 806 C C . THR A 1 102 ? -30.367 -5.346 61.842 1.00 77.94 102 THR A C 1
ATOM 808 O O . THR A 1 102 ? -30.317 -5.599 63.043 1.00 77.94 102 THR A O 1
ATOM 811 N N . ALA A 1 103 ? -31.303 -4.547 61.322 1.00 78.75 103 ALA A N 1
ATOM 812 C CA . ALA A 1 103 ? -32.321 -3.891 62.140 1.00 78.75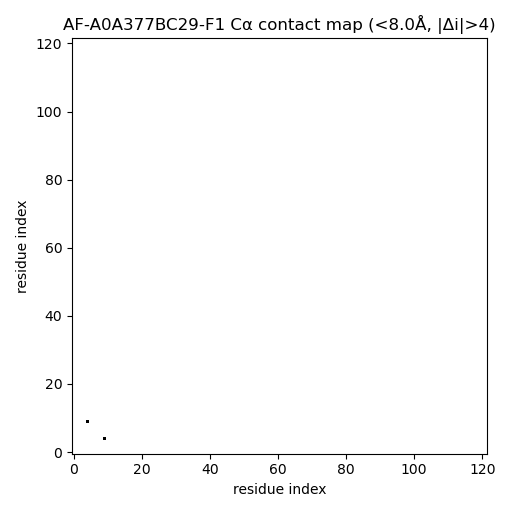 103 ALA A CA 1
ATOM 813 C C . ALA A 1 103 ? -33.203 -4.909 62.886 1.00 78.75 103 ALA A C 1
ATOM 815 O O . ALA A 1 103 ? -33.430 -4.764 64.088 1.00 78.75 103 ALA A O 1
ATOM 816 N N . VAL A 1 104 ? -33.639 -5.976 62.206 1.00 81.38 104 VAL A N 1
ATOM 817 C CA . VAL A 1 104 ? -34.421 -7.060 62.823 1.00 81.38 104 VAL A CA 1
ATOM 818 C C . VAL A 1 104 ? -33.609 -7.773 63.909 1.00 81.38 104 VAL A C 1
ATOM 820 O O . VAL A 1 104 ? -34.100 -7.945 65.025 1.00 81.38 104 VAL A O 1
ATOM 823 N N . CYS A 1 105 ? -32.351 -8.128 63.633 1.00 79.75 105 CYS A N 1
ATOM 824 C CA . CYS A 1 105 ? -31.479 -8.787 64.609 1.00 79.75 105 CYS A CA 1
ATOM 825 C C . CYS A 1 105 ? -31.208 -7.919 65.848 1.00 79.75 105 CYS A C 1
ATOM 827 O O . CYS A 1 105 ? -31.186 -8.444 66.961 1.00 79.75 105 CYS A O 1
ATOM 829 N N . SER A 1 106 ? -31.045 -6.601 65.695 1.00 78.44 106 SER A N 1
ATOM 830 C CA . SER A 1 106 ? -30.851 -5.684 66.825 1.00 78.44 106 SER A CA 1
ATOM 831 C C . SER A 1 106 ? -32.092 -5.569 67.711 1.00 78.44 106 SER A C 1
ATOM 833 O O . SER A 1 106 ? -31.958 -5.552 68.932 1.00 78.44 106 SER A O 1
ATOM 835 N N . ILE A 1 107 ? -33.294 -5.545 67.128 1.00 80.69 107 ILE A N 1
ATOM 836 C CA . ILE A 1 107 ? -34.554 -5.505 67.890 1.00 80.69 107 ILE A CA 1
ATOM 837 C C . ILE A 1 107 ? -34.742 -6.802 68.685 1.00 80.69 107 ILE A C 1
ATOM 839 O O . ILE A 1 107 ? -35.037 -6.762 69.880 1.00 80.69 107 ILE A O 1
ATOM 843 N N . VAL A 1 108 ? -34.525 -7.954 68.044 1.00 82.25 108 VAL A N 1
ATOM 844 C CA . VAL A 1 108 ? -34.649 -9.265 68.698 1.00 82.25 108 VAL A CA 1
ATOM 845 C C . VAL A 1 108 ? -33.589 -9.432 69.791 1.00 82.25 108 VAL A C 1
ATOM 847 O O . VAL A 1 108 ? -33.914 -9.838 70.905 1.00 82.25 108 VAL A O 1
ATOM 850 N N . GLY A 1 109 ? -32.338 -9.055 69.517 1.00 78.31 109 GLY A N 1
ATOM 851 C CA . GLY A 1 109 ? -31.255 -9.093 70.500 1.00 78.31 109 GLY A CA 1
ATOM 852 C C . GLY A 1 109 ? -31.508 -8.183 71.704 1.00 78.31 109 GLY A C 1
ATOM 853 O O . GLY A 1 109 ? -31.281 -8.598 72.839 1.00 78.31 109 GLY A O 1
ATOM 854 N N . ALA A 1 110 ? -32.045 -6.978 71.482 1.00 78.25 110 ALA A N 1
ATOM 855 C CA . ALA A 1 110 ? -32.412 -6.058 72.557 1.00 78.25 110 ALA A CA 1
ATOM 856 C C . ALA A 1 110 ? -33.562 -6.601 73.421 1.00 78.25 110 ALA A C 1
ATOM 858 O O . ALA A 1 110 ? -33.498 -6.507 74.645 1.00 78.25 110 ALA A O 1
ATOM 859 N N . ALA A 1 111 ? -34.578 -7.219 72.810 1.00 75.38 111 ALA A N 1
ATOM 860 C CA . ALA A 1 111 ? -35.689 -7.831 73.538 1.00 75.38 111 ALA A CA 1
ATOM 861 C C . ALA A 1 111 ? -35.230 -9.011 74.414 1.00 75.38 111 ALA A C 1
ATOM 863 O O . ALA A 1 111 ? -35.620 -9.110 75.577 1.00 75.38 111 ALA A O 1
ATOM 864 N N . ILE A 1 112 ? -34.359 -9.875 73.884 1.00 81.50 112 ILE A N 1
ATOM 865 C CA . ILE A 1 112 ? -33.796 -11.012 74.628 1.00 81.50 112 ILE A CA 1
ATOM 866 C C . ILE A 1 112 ? -32.872 -10.522 75.751 1.00 81.50 112 ILE A C 1
ATOM 868 O O . ILE A 1 112 ? -32.966 -11.002 76.881 1.00 81.50 112 ILE A O 1
ATOM 872 N N . GLY A 1 113 ? -32.016 -9.536 75.469 1.00 76.12 113 GLY A N 1
ATOM 873 C CA . GLY A 1 113 ? -31.135 -8.929 76.466 1.00 76.12 113 GLY A CA 1
ATOM 874 C C . GLY A 1 113 ? -31.911 -8.279 77.614 1.00 76.12 113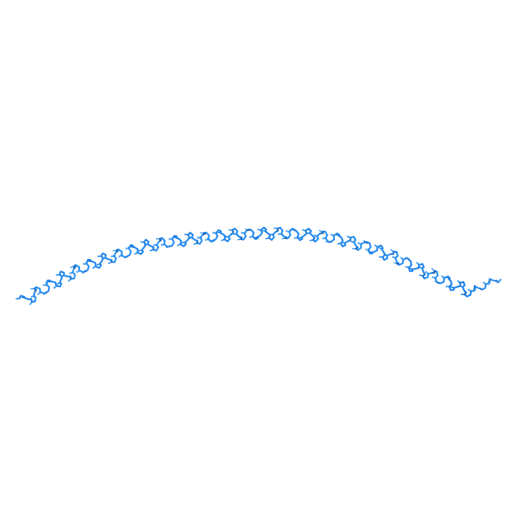 GLY A C 1
ATOM 875 O O . GLY A 1 113 ? -31.579 -8.503 78.775 1.00 76.12 113 GLY A O 1
ATOM 876 N N . ALA A 1 114 ? -32.984 -7.544 77.307 1.00 75.75 114 ALA A N 1
ATOM 877 C CA . ALA A 1 114 ? -33.858 -6.933 78.309 1.00 75.75 114 ALA A CA 1
ATOM 878 C C . ALA A 1 114 ? -34.627 -7.973 79.146 1.00 75.75 114 ALA A C 1
ATOM 880 O O . ALA A 1 114 ? -34.810 -7.793 80.349 1.00 75.75 114 ALA A O 1
ATOM 881 N N . ALA A 1 115 ? -35.059 -9.081 78.538 1.00 74.19 115 ALA A N 1
ATOM 882 C CA . ALA A 1 115 ? -35.720 -10.165 79.262 1.00 74.19 115 ALA A CA 1
ATOM 883 C C . ALA A 1 115 ? -34.766 -10.873 80.243 1.00 74.19 115 ALA A C 1
ATOM 885 O O . ALA A 1 115 ? -35.157 -11.188 81.366 1.00 74.19 115 ALA A O 1
ATOM 886 N N . LEU A 1 116 ? -33.506 -11.084 79.847 1.00 73.31 116 LEU A N 1
ATOM 887 C CA . LEU A 1 116 ? -32.473 -11.674 80.704 1.00 73.31 116 LEU A CA 1
ATOM 888 C C . LEU A 1 116 ? -32.091 -10.760 81.873 1.00 73.31 116 LEU A C 1
ATOM 890 O O . LEU A 1 116 ? -31.968 -11.237 82.999 1.00 73.31 116 LEU A O 1
ATOM 894 N N . THR A 1 117 ? -31.945 -9.451 81.649 1.00 75.19 117 THR A N 1
ATOM 895 C CA . THR A 1 117 ? -31.630 -8.512 82.738 1.00 75.19 117 THR A CA 1
ATOM 896 C C . THR A 1 117 ? -32.770 -8.394 83.747 1.00 75.19 117 THR A C 1
ATOM 898 O O . THR A 1 117 ? -32.505 -8.359 84.946 1.00 75.19 117 THR A O 1
ATOM 901 N N . LEU A 1 118 ? -34.029 -8.419 83.298 1.00 71.00 118 LEU A N 1
ATOM 902 C CA . LEU A 1 118 ? -35.202 -8.438 84.183 1.00 71.00 118 LEU A CA 1
ATOM 903 C C . LEU A 1 118 ? -35.347 -9.742 84.984 1.00 71.00 118 LEU A C 1
ATOM 905 O O . LEU A 1 118 ? -35.901 -9.708 86.079 1.00 71.00 118 LEU A O 1
ATOM 909 N N . LEU A 1 119 ? -34.862 -10.875 84.466 1.00 69.75 119 LEU A N 1
ATOM 910 C CA . LEU A 1 119 ? -34.824 -12.153 85.189 1.00 69.75 119 LEU A CA 1
ATOM 911 C C . LEU A 1 119 ? -33.716 -12.210 86.249 1.00 69.75 119 LEU A C 1
ATOM 913 O O . LEU A 1 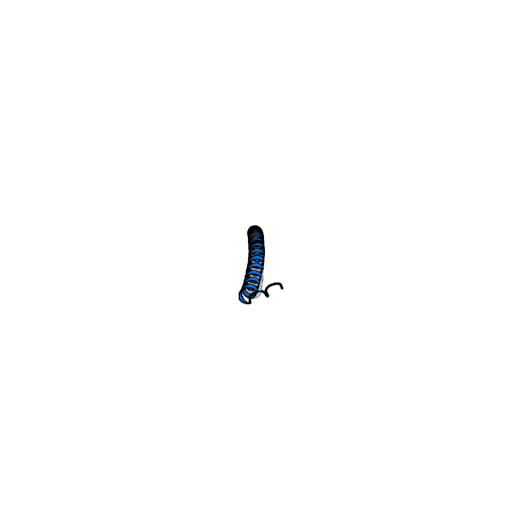119 ? -33.895 -12.883 87.254 1.00 69.75 119 LEU A O 1
ATOM 917 N N . ILE A 1 120 ? -32.588 -11.527 86.028 1.00 74.06 120 ILE A N 1
ATOM 918 C CA . ILE A 1 120 ? -31.444 -11.504 86.959 1.00 74.06 120 ILE A CA 1
ATOM 919 C C . ILE A 1 120 ? -31.639 -10.472 88.083 1.00 74.06 120 ILE A C 1
ATOM 921 O O . ILE A 1 120 ? -31.129 -10.665 89.181 1.00 74.06 120 ILE A O 1
ATOM 925 N N . LEU A 1 121 ? -32.362 -9.373 87.828 1.00 64.25 121 LEU A N 1
ATOM 926 C CA . LEU A 1 121 ? -32.661 -8.344 88.838 1.00 64.25 121 LEU A CA 1
ATOM 927 C C . LEU A 1 121 ? -33.855 -8.676 89.755 1.00 64.25 121 LEU A C 1
ATOM 929 O O . LEU A 1 121 ? -34.223 -7.841 90.584 1.00 64.25 121 LEU A O 1
ATOM 933 N N . LYS A 1 122 ? -34.478 -9.844 89.590 1.00 50.81 122 LYS A N 1
ATOM 934 C CA . LYS A 1 122 ? -35.642 -10.291 90.359 1.00 50.81 122 LYS A CA 1
ATOM 935 C C . LYS A 1 122 ? -35.250 -11.381 91.345 1.00 50.81 122 LYS A C 1
ATOM 937 O O . LYS A 1 122 ? -35.804 -11.350 92.464 1.00 50.81 122 LYS A O 1
#

InterPro domains:
  IPR059230 Plasmid stabilization protein StbC [NF041291] (1-122)

Secondary structure (DSSP, 8-state):
-PPPPPHHHHHHHHHHHHHHHHHHHHHHHHHHHHHHHHHHHHHHHHHHHHHHHHHHHHHHHHHHHHHHHHHHHHHHHHHHHHHHHHHHHHHHHHHHHHHHHHHHHHHHHHHHHHHHHHHH--

pLDDT: mean 86.54, std 11.06, range [39.72, 96.5]

Foldseek 3Di:
DPDDDDPVVVVVVVVVVVVVVVVVVVVVVVVVVVVVVVVVVVVVVVVVVVVVVVVVVVVVVVVVVVVVVVVVVVVVVVVVVVVVVVCVVVVVVVVVVVVVVVVVVVVVVVVVVVVVVVVVVD

Organism: Escherichia coli (NCBI:txid562)